Protein AF-A0A368P1V1-F1 (afdb_monomer)

Mean predicted aligned error: 12.19 Å

Secondary structure (DSSP, 8-state):
------------EEEEESS-BTTTEEEEEEE-SSSEEEEEEEESSPPEEEEEEEEEETTEEEEEEPPPPGGGS----TTSHHHHHHHTTSSS-----EEETTEEESEEEEEETTEEEEBPTTT-SBPEEEEEE---S-SS----EEEEEE-EEEE--

pLDDT: mean 71.12, std 18.57, range [36.25, 94.94]

Sequence (157 aa):
MLLSSCASKNIKGTYQSIFADAGMFITTINFKTENKFEYIISGDLPDRNFTGYYQIKENIVYLKFDPPKEEDIVNIPNDSIKSIDLILFDDYHDFALKNDNGMEYHQKLLIRKNKLLVYRIASEELIKRIKKYSENNNFLFPGTKVKTKRYFLKKID

Nearest PDB structures (foldseek):
  4c09-assembly1_A  TM=3.536E-01  e=2.445E+00  Bacillus cereus
  6mgx-assembly3_B  TM=4.914E-01  e=5.363E+00  Escherichia coli

Solvent-accessible surface area (backbone atoms only — not comparable to full-atom values): 9406 Å² total; per-residue (Å²): 134,86,80,76,76,81,73,76,80,84,68,67,34,32,27,34,36,82,55,47,50,99,74,53,32,36,45,37,39,34,29,80,51,98,42,36,37,38,40,36,43,37,52,94,55,82,72,43,79,46,47,31,40,40,49,78,56,98,54,30,39,34,35,27,67,57,79,84,54,74,86,75,56,70,90,51,67,85,92,42,62,65,48,71,72,31,80,79,34,67,95,49,52,60,75,50,83,42,76,56,97,90,41,67,21,44,46,50,29,42,58,54,88,70,29,36,34,40,43,34,66,74,77,71,40,70,37,68,47,75,46,77,50,81,83,90,69,77,94,86,75,98,68,80,53,73,49,78,42,71,47,44,25,37,61,78,86

Foldseek 3Di:
DDPPPPPDPDLAAKWWWPAADVNFWIWIWHPPDPWKIWIWIDGPDPIDIWIFTWDDDPQKIATATDPDDPVVQPPDPPVCSVPVVCVVPVVQPFCDFDDDPNDTHSWMWGHDPQKTFGARRVPRHGAKDKDWDAPPDDDDDRDTDIDIDTTIIGGPD

Organism: NCBI:txid1812012

Structure (mmCIF, N/CA/C/O backbone):
data_AF-A0A368P1V1-F1
#
_entry.id   AF-A0A368P1V1-F1
#
loop_
_atom_site.group_PDB
_atom_site.id
_atom_site.type_symbol
_atom_site.label_atom_id
_atom_site.label_alt_id
_atom_site.label_comp_id
_atom_site.label_asym_id
_atom_site.label_entity_id
_atom_site.label_seq_id
_atom_site.pdbx_PDB_ins_code
_atom_site.Cartn_x
_atom_site.Cartn_y
_atom_site.Cartn_z
_atom_site.occupancy
_atom_site.B_iso_or_equiv
_atom_site.auth_seq_id
_atom_site.auth_comp_id
_atom_site.auth_asym_id
_atom_site.auth_atom_id
_atom_site.pdbx_PDB_model_num
ATOM 1 N N . MET A 1 1 ? -32.073 19.469 7.837 1.00 36.25 1 MET A N 1
ATOM 2 C CA . MET A 1 1 ? -30.951 19.326 6.883 1.00 36.25 1 MET A CA 1
ATOM 3 C C . MET A 1 1 ? -29.737 18.819 7.644 1.00 36.25 1 MET A C 1
ATOM 5 O O . MET A 1 1 ? -29.183 19.561 8.441 1.00 36.25 1 MET A O 1
ATOM 9 N N . LEU A 1 2 ? -29.381 17.544 7.476 1.00 38.19 2 LEU A N 1
ATOM 10 C CA . LEU A 1 2 ? -28.152 16.975 8.032 1.00 38.19 2 LEU A CA 1
ATOM 11 C C . LEU A 1 2 ? -27.000 17.344 7.091 1.00 38.19 2 LEU A C 1
ATOM 13 O O . LEU A 1 2 ? -26.863 16.760 6.020 1.00 38.19 2 LEU A O 1
ATOM 17 N N . LEU A 1 3 ? -26.201 18.339 7.476 1.00 40.59 3 LEU A N 1
ATOM 18 C CA . LEU A 1 3 ? -24.908 18.615 6.855 1.00 40.59 3 LEU A CA 1
ATOM 19 C C . LEU A 1 3 ? -23.978 17.446 7.202 1.00 40.59 3 LEU A C 1
ATOM 21 O O . LEU A 1 3 ? -23.374 17.413 8.273 1.00 40.59 3 LEU A O 1
ATOM 25 N N . SER A 1 4 ? -23.910 16.446 6.321 1.00 39.94 4 SER A N 1
ATOM 26 C CA . SER A 1 4 ? -22.869 15.424 6.387 1.00 39.94 4 SER A CA 1
ATOM 27 C C . SER A 1 4 ? -21.545 16.111 6.066 1.00 39.94 4 SER A C 1
ATOM 29 O O . SER A 1 4 ? -21.222 16.370 4.909 1.00 39.94 4 SER A O 1
ATOM 31 N N . SER A 1 5 ? -20.813 16.496 7.111 1.00 36.34 5 SER A N 1
ATOM 32 C CA . SER A 1 5 ? -19.430 16.934 6.982 1.00 36.34 5 SER A CA 1
ATOM 33 C C . SER A 1 5 ? -18.642 15.772 6.382 1.00 36.34 5 SER A C 1
ATOM 35 O O . SER A 1 5 ? -18.470 14.728 7.017 1.00 36.34 5 SER A O 1
ATOM 37 N N . CYS A 1 6 ? -18.218 15.929 5.128 1.00 47.56 6 CYS A N 1
ATOM 38 C CA . CYS A 1 6 ? -17.348 14.989 4.439 1.00 47.56 6 CYS A CA 1
ATOM 39 C C . CYS A 1 6 ? -15.953 15.106 5.063 1.00 47.56 6 CYS A C 1
ATOM 41 O O . CYS A 1 6 ? -15.067 15.761 4.523 1.00 47.56 6 CYS A O 1
ATOM 43 N N . ALA A 1 7 ? -15.773 14.532 6.254 1.00 49.44 7 ALA A N 1
ATOM 44 C CA . ALA A 1 7 ? -14.476 14.476 6.903 1.00 49.44 7 ALA A CA 1
ATOM 45 C C . ALA A 1 7 ? -13.534 13.674 5.997 1.00 49.44 7 ALA A C 1
ATOM 47 O O . ALA A 1 7 ? -13.669 12.452 5.870 1.00 49.44 7 ALA A O 1
ATOM 48 N N . SER A 1 8 ? -12.596 14.362 5.341 1.00 59.28 8 SER A N 1
ATOM 49 C CA . SER A 1 8 ? -11.518 13.703 4.618 1.00 59.28 8 SER A CA 1
ATOM 50 C C . SER A 1 8 ? -10.766 12.830 5.621 1.00 59.28 8 SER A C 1
ATOM 52 O O . SER A 1 8 ? -10.300 13.278 6.673 1.00 59.28 8 SER A O 1
ATOM 54 N N . LYS A 1 9 ? -10.732 11.521 5.362 1.00 72.94 9 LYS A N 1
ATOM 55 C CA . LYS A 1 9 ? -10.039 10.591 6.250 1.00 72.94 9 LYS A CA 1
ATOM 56 C C . LYS A 1 9 ? -8.548 10.835 6.105 1.00 72.94 9 LYS A C 1
ATOM 58 O O . LYS A 1 9 ? -7.968 10.511 5.076 1.00 72.94 9 LYS A O 1
ATOM 63 N N . ASN A 1 10 ? -7.943 11.410 7.138 1.00 79.06 10 ASN A N 1
ATOM 64 C CA . ASN A 1 10 ? -6.517 11.689 7.150 1.00 79.06 10 ASN A CA 1
ATOM 65 C C . ASN A 1 10 ? -5.727 10.372 7.237 1.00 79.06 10 ASN A C 1
ATOM 67 O O . ASN A 1 10 ? -5.671 9.740 8.293 1.00 79.06 10 ASN A O 1
ATOM 71 N N . ILE A 1 11 ? -5.136 9.961 6.115 1.00 88.69 11 ILE A N 1
ATOM 72 C CA . ILE A 1 11 ? -4.225 8.811 6.026 1.00 88.69 11 ILE A CA 1
ATOM 73 C C . ILE A 1 11 ? -2.758 9.236 5.951 1.00 88.69 11 ILE A C 1
ATOM 75 O O . ILE A 1 11 ? -1.906 8.409 5.653 1.00 88.69 11 ILE A O 1
ATOM 79 N N . LYS A 1 12 ? -2.444 10.513 6.197 1.00 91.19 12 LYS A N 1
ATOM 80 C CA . LYS A 1 12 ? -1.067 11.006 6.166 1.00 91.19 12 LYS A CA 1
ATOM 81 C C . LYS A 1 12 ? -0.203 10.212 7.145 1.00 91.19 12 LYS A C 1
ATOM 83 O O . LYS A 1 12 ? -0.632 9.950 8.275 1.00 91.19 12 LYS A O 1
ATOM 88 N N . GLY A 1 13 ? 1.009 9.877 6.719 1.00 92.38 13 GLY A N 1
ATOM 89 C CA . GLY A 1 13 ? 1.991 9.139 7.508 1.00 92.38 13 GLY A CA 1
ATOM 90 C C . GLY A 1 13 ? 2.510 7.899 6.793 1.00 92.38 13 GLY A C 1
ATOM 91 O O . GLY A 1 13 ? 2.212 7.662 5.618 1.00 92.38 13 GLY A O 1
ATOM 92 N N . THR A 1 14 ? 3.281 7.109 7.531 1.00 94.44 14 THR A N 1
ATOM 93 C CA . THR A 1 14 ? 3.997 5.954 6.985 1.00 94.44 14 THR A CA 1
ATOM 94 C C . THR A 1 14 ? 3.329 4.664 7.434 1.00 94.44 14 THR A C 1
ATOM 96 O O . THR A 1 14 ? 3.037 4.467 8.615 1.00 94.44 14 THR A O 1
ATOM 99 N N . TYR A 1 15 ? 3.081 3.763 6.488 1.00 94.31 15 TYR A N 1
ATOM 100 C CA . TYR A 1 15 ? 2.449 2.471 6.716 1.00 94.31 15 TYR A CA 1
ATOM 101 C C . TYR A 1 15 ? 3.370 1.361 6.251 1.00 94.31 15 TYR A C 1
ATOM 103 O O . TYR A 1 15 ? 3.806 1.366 5.109 1.00 94.31 15 TYR A O 1
ATOM 111 N N . GLN A 1 16 ? 3.604 0.370 7.103 1.00 92.81 16 GLN A N 1
ATOM 112 C CA . GLN A 1 16 ? 4.483 -0.748 6.784 1.00 92.81 16 GLN A CA 1
ATOM 113 C C . GLN A 1 16 ? 3.757 -2.081 6.933 1.00 92.81 16 GLN A C 1
ATOM 115 O O . GLN A 1 16 ? 2.963 -2.284 7.862 1.00 92.81 16 GLN A O 1
ATOM 120 N N . SER A 1 17 ? 4.016 -3.004 6.011 1.00 88.19 17 SER A N 1
ATOM 121 C CA . SER A 1 17 ? 3.565 -4.385 6.111 1.00 88.19 17 SER A CA 1
ATOM 122 C C . SER A 1 17 ? 4.142 -5.033 7.364 1.00 88.19 17 SER A C 1
ATOM 124 O O . SER A 1 17 ? 5.351 -5.077 7.563 1.00 88.19 17 SER A O 1
ATOM 126 N N . ILE A 1 18 ? 3.279 -5.598 8.202 1.00 82.69 18 ILE A N 1
ATOM 127 C CA . ILE A 1 18 ? 3.721 -6.235 9.453 1.00 82.69 18 ILE A CA 1
ATOM 128 C C . ILE A 1 18 ? 4.401 -7.599 9.254 1.00 82.69 18 ILE A C 1
ATOM 130 O O . ILE A 1 18 ? 4.884 -8.194 10.214 1.00 82.69 18 ILE A O 1
ATOM 134 N N . PHE A 1 19 ? 4.367 -8.135 8.038 1.00 75.56 19 PHE A N 1
ATOM 135 C CA . PHE A 1 19 ? 5.016 -9.381 7.659 1.00 75.56 19 PHE A CA 1
ATOM 136 C C . PHE A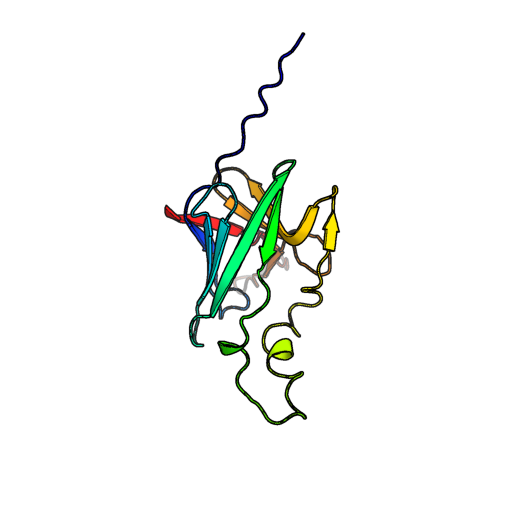 1 19 ? 5.564 -9.229 6.250 1.00 75.56 19 PHE A C 1
ATOM 138 O O . PHE A 1 19 ? 4.934 -8.549 5.444 1.00 75.56 19 PHE A O 1
ATOM 145 N N . ALA A 1 20 ? 6.657 -9.931 5.964 1.00 70.31 20 ALA A N 1
ATOM 146 C CA . ALA A 1 20 ? 7.166 -10.032 4.613 1.00 70.31 20 ALA A CA 1
ATOM 147 C C . ALA A 1 20 ? 6.148 -10.738 3.705 1.00 70.31 20 ALA A C 1
ATOM 149 O O . ALA A 1 20 ? 5.640 -11.823 4.032 1.00 70.31 20 ALA A O 1
ATOM 150 N N . ASP A 1 21 ? 5.836 -10.101 2.589 1.00 64.56 21 ASP A N 1
ATOM 151 C CA . ASP A 1 21 ? 5.084 -10.673 1.495 1.00 64.56 21 ASP A CA 1
ATOM 152 C C . ASP A 1 21 ? 5.908 -11.762 0.805 1.00 64.56 21 ASP A C 1
ATOM 154 O O . ASP A 1 21 ? 7.126 -11.633 0.661 1.00 64.56 21 ASP A O 1
ATOM 158 N N . ALA A 1 22 ? 5.265 -12.896 0.525 1.00 61.41 22 ALA A N 1
ATOM 159 C CA . ALA A 1 22 ? 5.916 -14.162 0.162 1.00 61.41 22 ALA A CA 1
ATOM 160 C C . ALA A 1 22 ? 7.095 -14.589 1.078 1.00 61.41 22 ALA A C 1
ATOM 162 O O . ALA A 1 22 ? 7.841 -15.502 0.747 1.00 61.41 22 ALA A O 1
ATOM 163 N N . GLY A 1 23 ? 7.250 -13.974 2.260 1.00 62.75 23 GLY A N 1
ATOM 164 C CA . GLY A 1 23 ? 8.392 -14.192 3.150 1.00 62.75 23 GLY A CA 1
ATOM 165 C C . GLY A 1 23 ? 9.666 -13.421 2.788 1.00 62.75 23 GLY A C 1
ATOM 166 O O . GLY A 1 23 ? 10.637 -13.570 3.518 1.00 62.75 23 GLY A O 1
ATOM 167 N N . MET A 1 24 ? 9.656 -12.594 1.737 1.00 64.81 24 MET A N 1
ATOM 168 C CA . MET A 1 24 ? 10.869 -11.969 1.185 1.00 64.81 24 MET A CA 1
ATOM 169 C C . MET A 1 24 ? 10.829 -10.438 1.150 1.00 64.81 24 MET A C 1
ATOM 171 O O . MET A 1 24 ? 11.882 -9.813 1.196 1.00 64.81 24 MET A O 1
ATOM 175 N N . PHE A 1 25 ? 9.641 -9.821 1.099 1.00 76.62 25 PHE A N 1
ATOM 176 C CA . PHE A 1 25 ? 9.535 -8.379 0.856 1.00 76.62 25 PHE A CA 1
ATOM 177 C C . PHE A 1 25 ? 8.698 -7.639 1.896 1.00 76.62 25 PHE A C 1
ATOM 179 O O . PHE A 1 25 ? 7.566 -8.014 2.183 1.00 76.62 25 PHE A O 1
ATOM 186 N N . ILE A 1 26 ? 9.222 -6.545 2.432 1.00 84.25 26 ILE A N 1
ATOM 187 C CA . ILE A 1 26 ? 8.492 -5.580 3.250 1.00 84.25 26 ILE A CA 1
ATOM 188 C C . ILE A 1 26 ? 8.012 -4.443 2.354 1.00 84.25 26 ILE A C 1
ATOM 190 O O . ILE A 1 26 ? 8.793 -3.811 1.649 1.00 84.25 26 ILE A O 1
ATOM 194 N N . THR A 1 27 ? 6.715 -4.162 2.414 1.00 88.25 27 THR A N 1
ATOM 195 C CA . THR A 1 27 ? 6.101 -3.021 1.738 1.00 88.25 27 THR A CA 1
ATOM 196 C C . THR A 1 27 ? 5.980 -1.850 2.702 1.00 88.25 27 THR A C 1
ATOM 198 O O . THR A 1 27 ? 5.370 -1.987 3.765 1.00 88.25 27 THR A O 1
ATOM 201 N N . THR A 1 28 ? 6.471 -0.682 2.302 1.00 92.12 28 THR A N 1
ATOM 202 C CA . THR A 1 28 ? 6.258 0.582 3.013 1.00 92.12 28 THR A CA 1
ATOM 203 C C . THR A 1 28 ? 5.572 1.585 2.092 1.00 92.12 28 THR A C 1
ATOM 205 O O . THR A 1 28 ? 5.988 1.765 0.956 1.00 92.12 28 THR A O 1
ATOM 208 N N . ILE A 1 29 ? 4.516 2.242 2.571 1.00 93.75 29 ILE A N 1
ATOM 209 C CA . ILE A 1 29 ? 3.799 3.294 1.847 1.00 93.75 29 ILE A CA 1
ATOM 210 C C . ILE A 1 29 ? 3.843 4.568 2.679 1.00 93.75 29 ILE A C 1
ATOM 212 O O . ILE A 1 29 ? 3.384 4.580 3.822 1.00 93.75 29 ILE A O 1
ATOM 216 N N . ASN A 1 30 ? 4.369 5.639 2.101 1.00 94.94 30 ASN A N 1
ATOM 217 C CA . ASN A 1 30 ? 4.451 6.949 2.726 1.00 94.94 30 ASN A CA 1
ATOM 218 C C . ASN A 1 30 ? 3.500 7.927 2.028 1.00 94.94 30 ASN A C 1
ATOM 220 O O . ASN A 1 30 ? 3.723 8.308 0.879 1.00 94.94 30 ASN A O 1
ATOM 224 N N . PHE A 1 31 ? 2.451 8.356 2.730 1.00 93.06 31 PHE A N 1
ATOM 225 C CA . PHE A 1 31 ? 1.521 9.383 2.259 1.00 93.06 31 PHE A CA 1
ATOM 226 C C . PHE A 1 31 ? 2.061 10.767 2.643 1.00 93.06 31 PHE A C 1
ATOM 228 O O . PHE A 1 31 ? 1.741 11.296 3.713 1.00 93.06 31 PHE A O 1
ATOM 235 N N . LYS A 1 32 ? 2.916 11.333 1.778 1.00 80.25 32 LYS A N 1
ATOM 236 C CA . LYS A 1 32 ? 3.661 12.585 2.025 1.00 80.25 32 LYS A CA 1
ATOM 237 C C . LYS A 1 32 ? 2.761 13.828 1.988 1.00 80.25 32 LYS A C 1
ATOM 239 O O . LYS A 1 32 ? 2.891 14.717 2.833 1.00 80.25 32 LYS A O 1
ATOM 244 N N . THR A 1 33 ? 1.841 13.889 1.024 1.00 78.00 33 THR A N 1
ATOM 245 C CA . THR A 1 33 ? 0.898 15.008 0.819 1.00 78.00 33 THR A CA 1
ATOM 246 C C . THR A 1 33 ? -0.544 14.502 0.747 1.00 78.00 33 THR A C 1
ATOM 248 O O . THR A 1 33 ? -0.793 13.309 0.908 1.00 78.00 33 THR A O 1
ATOM 251 N N . GLU A 1 34 ? -1.508 15.394 0.505 1.00 79.94 34 GLU A N 1
ATOM 252 C CA . GLU A 1 34 ? -2.934 15.043 0.385 1.00 79.94 34 GLU A CA 1
ATOM 253 C C . GLU A 1 34 ? -3.255 14.122 -0.801 1.00 79.94 34 GLU A C 1
ATOM 255 O O . GLU A 1 34 ? -4.313 13.501 -0.818 1.00 79.94 34 GLU A O 1
ATOM 260 N N . ASN A 1 35 ? -2.355 14.019 -1.783 1.00 88.56 35 ASN A N 1
ATOM 261 C CA . ASN A 1 35 ? -2.597 13.257 -3.005 1.00 88.56 35 ASN A CA 1
ATOM 262 C C . ASN A 1 35 ? -1.379 12.510 -3.557 1.00 88.56 35 ASN A C 1
ATOM 264 O O . ASN A 1 35 ? -1.531 11.860 -4.582 1.00 88.56 35 ASN A O 1
ATOM 268 N N . LYS A 1 36 ? -0.193 12.584 -2.937 1.00 93.44 36 LYS A N 1
ATOM 269 C CA . LYS A 1 36 ? 1.004 11.851 -3.386 1.00 93.44 36 LYS A CA 1
ATOM 270 C C . LYS A 1 36 ? 1.460 10.818 -2.374 1.00 93.44 36 LYS A C 1
ATOM 272 O O . LYS A 1 36 ? 1.428 11.062 -1.164 1.00 93.44 36 LYS A O 1
ATOM 277 N N . PHE A 1 37 ? 1.950 9.699 -2.891 1.00 93.62 37 PHE A N 1
ATOM 278 C CA . PHE A 1 37 ? 2.550 8.647 -2.088 1.00 93.62 37 PHE A CA 1
ATOM 279 C C . PHE A 1 37 ? 3.897 8.197 -2.656 1.00 93.62 37 PHE A C 1
ATOM 281 O O . PHE A 1 37 ? 4.214 8.410 -3.825 1.00 93.62 37 PHE A O 1
ATOM 288 N N . GLU A 1 38 ? 4.672 7.558 -1.793 1.00 93.12 38 GLU A N 1
ATOM 289 C CA . GLU A 1 38 ? 5.858 6.782 -2.136 1.00 93.12 38 GLU A CA 1
ATOM 290 C C . GLU A 1 38 ? 5.636 5.346 -1.666 1.00 93.12 38 GLU A C 1
ATOM 292 O O . GLU A 1 38 ? 5.102 5.123 -0.579 1.00 93.12 38 GLU A O 1
ATOM 297 N N . TYR A 1 39 ? 6.002 4.383 -2.501 1.00 89.88 39 TYR A N 1
ATOM 298 C CA . TYR A 1 39 ? 5.812 2.958 -2.280 1.00 89.88 39 TYR A CA 1
ATOM 299 C C . TYR A 1 39 ? 7.156 2.261 -2.411 1.00 89.88 39 TYR A C 1
ATOM 301 O O . TYR A 1 39 ? 7.778 2.294 -3.467 1.00 89.88 39 TYR A O 1
ATOM 309 N N . ILE A 1 40 ? 7.591 1.640 -1.327 1.00 88.00 40 ILE A N 1
ATOM 310 C CA . ILE A 1 40 ? 8.911 1.044 -1.184 1.00 88.00 40 ILE A CA 1
ATOM 311 C C . ILE A 1 40 ? 8.729 -0.452 -0.981 1.00 88.00 40 ILE A C 1
ATOM 313 O O . ILE A 1 40 ? 7.960 -0.879 -0.112 1.00 88.00 40 ILE A O 1
ATOM 317 N N . ILE A 1 41 ? 9.442 -1.239 -1.777 1.00 83.62 41 ILE A N 1
ATOM 318 C CA . ILE A 1 41 ? 9.585 -2.679 -1.593 1.00 83.62 41 ILE A CA 1
ATOM 319 C C . ILE A 1 41 ? 11.030 -2.938 -1.189 1.00 83.62 41 ILE A C 1
ATOM 321 O O . ILE A 1 41 ? 11.935 -2.724 -1.993 1.00 83.62 41 ILE A O 1
ATOM 325 N N . SER A 1 42 ? 11.218 -3.417 0.038 1.00 81.56 42 SER A N 1
ATOM 326 C CA . SER A 1 42 ? 12.526 -3.747 0.609 1.00 81.56 42 SER A CA 1
ATOM 327 C C . SER A 1 42 ? 12.624 -5.231 0.921 1.00 81.56 42 SER A C 1
ATOM 329 O O . SER A 1 42 ? 11.635 -5.840 1.327 1.00 81.56 42 SER A O 1
ATOM 331 N N . GLY A 1 43 ? 13.801 -5.827 0.776 1.00 76.56 43 GLY A N 1
ATOM 332 C CA . GLY A 1 43 ? 14.025 -7.245 1.056 1.00 76.56 43 GLY A CA 1
ATOM 333 C C . GLY A 1 43 ? 15.474 -7.639 0.812 1.00 76.56 43 GLY A C 1
ATOM 334 O O . GLY A 1 43 ? 16.374 -6.821 0.971 1.00 76.56 43 GLY A O 1
ATOM 335 N N . ASP A 1 44 ? 15.687 -8.881 0.387 1.00 68.88 44 ASP A N 1
ATOM 336 C CA . ASP A 1 44 ? 17.027 -9.386 0.050 1.00 68.88 44 ASP A CA 1
ATOM 337 C C . ASP A 1 44 ? 17.547 -8.854 -1.303 1.00 68.88 44 ASP A C 1
ATOM 339 O O . ASP A 1 44 ? 18.724 -8.995 -1.631 1.00 68.88 44 ASP A O 1
ATOM 343 N N . LEU A 1 45 ? 16.666 -8.237 -2.096 1.00 69.81 45 LEU A N 1
ATOM 344 C CA . LEU A 1 45 ? 17.000 -7.527 -3.331 1.00 69.81 45 LEU A CA 1
ATOM 345 C C . LEU A 1 45 ? 17.108 -6.015 -3.071 1.00 69.81 45 LEU A C 1
ATOM 347 O O . LEU A 1 45 ? 16.510 -5.536 -2.105 1.00 69.81 45 LEU A O 1
ATOM 351 N N . PRO A 1 46 ? 17.811 -5.256 -3.939 1.00 71.25 46 PRO A N 1
ATOM 352 C CA . PRO A 1 46 ? 17.859 -3.801 -3.846 1.00 71.25 46 PRO A CA 1
ATOM 353 C C . PRO A 1 46 ? 16.465 -3.189 -3.731 1.00 71.25 46 PRO A C 1
ATOM 355 O O . PRO A 1 46 ? 15.542 -3.602 -4.442 1.00 71.25 46 PRO A O 1
ATOM 358 N N . ASP A 1 47 ? 16.346 -2.196 -2.850 1.00 72.56 47 ASP A N 1
ATOM 359 C CA . ASP A 1 47 ? 15.097 -1.482 -2.624 1.00 72.56 47 ASP A CA 1
ATOM 360 C C . ASP A 1 47 ? 14.545 -0.924 -3.933 1.00 72.56 47 ASP A C 1
ATOM 362 O O . ASP A 1 47 ? 15.266 -0.346 -4.753 1.00 72.56 47 ASP A O 1
ATOM 366 N N . ARG A 1 48 ? 13.235 -1.076 -4.109 1.00 74.56 48 ARG A N 1
ATOM 367 C CA . ARG A 1 48 ? 12.513 -0.508 -5.244 1.00 74.56 48 ARG A CA 1
ATOM 368 C C . ARG A 1 48 ? 11.528 0.527 -4.758 1.00 74.56 48 ARG A C 1
ATOM 370 O O . ARG A 1 48 ? 10.685 0.233 -3.911 1.00 74.56 48 ARG A O 1
ATOM 377 N N . ASN A 1 49 ? 11.623 1.712 -5.345 1.00 82.25 49 ASN A N 1
ATOM 378 C CA . ASN A 1 49 ? 10.833 2.869 -4.969 1.00 82.25 49 ASN A CA 1
ATOM 379 C C . ASN A 1 49 ? 9.952 3.279 -6.140 1.00 82.25 49 ASN A C 1
ATOM 381 O O . ASN A 1 49 ? 10.440 3.522 -7.238 1.00 82.25 49 ASN A O 1
ATOM 385 N N . PHE A 1 50 ? 8.661 3.408 -5.877 1.00 85.88 50 PHE A N 1
ATOM 386 C CA . PHE A 1 50 ? 7.686 3.917 -6.824 1.00 85.88 50 PHE A CA 1
ATOM 387 C C . PHE A 1 50 ? 7.005 5.146 -6.240 1.00 85.88 50 PHE A C 1
ATOM 389 O O . PHE A 1 50 ? 6.816 5.260 -5.026 1.00 85.88 50 PHE A O 1
ATOM 396 N N . THR A 1 51 ? 6.590 6.057 -7.109 1.00 89.88 51 THR A N 1
ATOM 397 C CA . THR A 1 51 ? 5.774 7.209 -6.730 1.00 89.88 51 THR A CA 1
ATOM 398 C C . THR A 1 51 ? 4.448 7.172 -7.454 1.00 89.88 51 THR A C 1
ATOM 400 O O . THR A 1 51 ? 4.253 6.424 -8.413 1.00 89.88 51 THR A O 1
ATOM 403 N N . GLY A 1 52 ? 3.505 7.958 -6.959 1.00 90.75 52 GLY A N 1
ATOM 404 C CA . GLY A 1 52 ? 2.246 8.130 -7.644 1.00 90.75 52 GLY A CA 1
ATOM 405 C C . GLY A 1 52 ? 1.291 9.026 -6.893 1.00 90.75 52 GLY A C 1
ATOM 406 O O . GLY A 1 52 ? 1.635 9.695 -5.909 1.00 90.75 52 GLY A O 1
ATOM 407 N N . TYR A 1 53 ? 0.053 8.983 -7.362 1.00 93.50 53 TYR A N 1
ATOM 408 C CA . TYR A 1 53 ? -1.056 9.731 -6.814 1.00 93.50 53 TYR A CA 1
ATOM 409 C C . TYR A 1 53 ? -2.072 8.809 -6.172 1.00 93.50 53 TYR A C 1
ATOM 411 O O . TYR A 1 53 ? -2.339 7.708 -6.653 1.00 93.50 53 TYR A O 1
ATOM 419 N N . TYR A 1 54 ? -2.669 9.276 -5.084 1.00 93.38 54 TYR A N 1
ATOM 420 C CA . TYR A 1 54 ? -3.745 8.556 -4.438 1.00 93.38 54 TYR A CA 1
ATOM 421 C C . TYR A 1 54 ? -4.983 9.416 -4.279 1.00 93.38 54 TYR A C 1
ATOM 423 O O . TYR A 1 54 ? -4.923 10.642 -4.178 1.00 93.38 54 TYR A O 1
ATOM 431 N N . GLN A 1 55 ? -6.119 8.737 -4.216 1.00 92.19 55 GLN A N 1
ATOM 432 C CA . GLN A 1 55 ? -7.396 9.342 -3.886 1.00 92.19 55 GLN A CA 1
ATOM 433 C C . GLN A 1 55 ? -8.155 8.437 -2.919 1.00 92.19 55 GLN A C 1
ATOM 435 O O . GLN A 1 55 ? -7.970 7.219 -2.908 1.00 92.19 55 GLN A O 1
ATOM 440 N N . ILE A 1 56 ? -9.003 9.034 -2.082 1.00 90.81 56 ILE A N 1
ATOM 441 C CA . ILE A 1 56 ? -9.780 8.308 -1.076 1.00 90.81 56 ILE A CA 1
ATOM 442 C C . ILE A 1 56 ? -11.260 8.444 -1.397 1.00 90.81 56 ILE A C 1
ATOM 444 O O . ILE A 1 56 ? -11.781 9.556 -1.460 1.00 90.81 56 ILE A O 1
ATOM 448 N N . LYS A 1 57 ? -11.954 7.314 -1.520 1.00 89.31 57 LYS A N 1
ATOM 449 C CA . LYS A 1 57 ? -13.414 7.270 -1.654 1.00 89.31 57 LYS A CA 1
ATOM 450 C C . LYS A 1 57 ? -13.956 6.090 -0.861 1.00 89.31 57 LYS A C 1
ATOM 452 O O . LYS A 1 57 ? -13.421 4.993 -0.949 1.00 89.31 57 LYS A O 1
ATOM 457 N N . GLU A 1 58 ? -14.971 6.328 -0.030 1.00 86.00 58 GLU A N 1
ATOM 458 C CA . GLU A 1 58 ? -15.685 5.277 0.721 1.00 86.00 58 GLU A CA 1
ATOM 459 C C . GLU A 1 58 ? -14.779 4.321 1.527 1.00 86.00 58 GLU A C 1
ATOM 461 O O . GLU A 1 58 ? -15.019 3.122 1.626 1.00 86.00 58 GLU A O 1
ATOM 466 N N . ASN A 1 59 ? -13.742 4.866 2.173 1.00 89.75 59 ASN A N 1
ATOM 467 C CA . ASN A 1 59 ? -12.721 4.116 2.929 1.00 89.75 59 ASN A CA 1
ATOM 468 C C . ASN A 1 59 ? -11.750 3.307 2.077 1.00 89.75 59 ASN A C 1
ATOM 470 O O . ASN A 1 59 ? -10.999 2.511 2.632 1.00 89.75 59 ASN A O 1
ATOM 474 N N . ILE A 1 60 ? -11.740 3.502 0.769 1.00 90.56 60 ILE A N 1
ATOM 475 C CA . ILE A 1 60 ? -10.793 2.869 -0.132 1.00 90.56 60 ILE A CA 1
ATOM 476 C C . ILE A 1 60 ? -9.779 3.923 -0.562 1.00 90.56 60 ILE A C 1
ATOM 478 O O . ILE A 1 60 ? -10.153 5.025 -0.960 1.00 90.56 60 ILE A O 1
ATOM 482 N N . VAL A 1 61 ? -8.498 3.587 -0.440 1.00 92.19 61 VAL A N 1
ATOM 483 C CA . VAL A 1 61 ? -7.397 4.326 -1.055 1.00 92.19 61 VAL A CA 1
ATOM 484 C C . VAL A 1 61 ? -7.146 3.706 -2.417 1.00 92.19 61 VAL A C 1
ATOM 486 O O . VAL A 1 61 ? -6.846 2.516 -2.500 1.00 92.19 61 VAL A O 1
ATOM 489 N N . TYR A 1 62 ? -7.262 4.513 -3.457 1.00 92.19 62 TYR A N 1
ATOM 490 C CA . TYR A 1 62 ? -6.944 4.161 -4.832 1.00 92.19 62 TYR A CA 1
ATOM 491 C C . TYR A 1 62 ? -5.546 4.691 -5.123 1.00 92.19 62 TYR A C 1
ATOM 493 O O . TYR A 1 62 ? -5.330 5.895 -5.020 1.00 92.19 62 TYR A O 1
ATOM 501 N N . LEU A 1 63 ? -4.598 3.804 -5.418 1.00 91.25 63 LEU A N 1
ATOM 502 C CA . LEU A 1 63 ? -3.217 4.141 -5.747 1.00 91.25 63 LEU A CA 1
ATOM 503 C C . LEU A 1 63 ? -3.023 4.055 -7.259 1.00 91.25 63 LEU A C 1
ATOM 505 O O . LEU A 1 63 ? -3.194 2.988 -7.858 1.00 91.25 63 LEU A O 1
ATOM 509 N N . LYS A 1 64 ? -2.629 5.171 -7.868 1.00 91.56 64 LYS A N 1
ATOM 510 C CA . LYS A 1 64 ? -2.208 5.252 -9.262 1.00 91.56 64 LYS A CA 1
ATOM 511 C C . LYS A 1 64 ? -0.718 5.578 -9.304 1.00 91.56 64 LYS A C 1
ATOM 513 O O . LYS A 1 64 ? -0.325 6.669 -8.909 1.00 91.56 64 LYS A O 1
ATOM 518 N N . PHE A 1 65 ? 0.096 4.623 -9.734 1.00 88.25 65 PHE A N 1
ATOM 519 C CA . PHE A 1 65 ? 1.537 4.793 -9.855 1.00 88.25 65 PHE A CA 1
ATOM 520 C C . PHE A 1 65 ? 1.864 5.661 -11.066 1.00 88.25 65 PHE A C 1
ATOM 522 O O . PHE A 1 65 ? 1.144 5.635 -12.069 1.00 88.25 65 PHE A O 1
ATOM 529 N N . ASP A 1 66 ? 2.931 6.438 -10.936 1.00 85.75 66 ASP A N 1
ATOM 530 C CA . ASP A 1 66 ? 3.540 7.117 -12.067 1.00 85.75 66 ASP A CA 1
ATOM 531 C C . ASP A 1 66 ? 4.153 6.067 -13.008 1.00 85.75 66 ASP A C 1
ATOM 533 O O . ASP A 1 66 ? 4.596 5.010 -12.542 1.00 85.75 66 ASP A O 1
ATOM 537 N N . PRO A 1 67 ? 4.182 6.326 -14.324 1.00 77.31 67 PRO A N 1
ATOM 538 C CA . PRO A 1 67 ? 4.921 5.471 -15.241 1.00 77.31 67 PRO A CA 1
ATOM 539 C C . PRO A 1 67 ? 6.407 5.427 -14.843 1.00 77.31 67 PRO A C 1
ATOM 541 O O . PRO A 1 67 ? 6.928 6.426 -14.329 1.00 77.31 67 PRO A O 1
ATOM 544 N N . PRO A 1 68 ? 7.097 4.295 -15.074 1.00 68.88 68 PRO A N 1
ATOM 545 C CA . PRO A 1 68 ? 8.529 4.197 -14.818 1.00 68.88 68 PRO A CA 1
ATOM 546 C C . PRO A 1 68 ? 9.276 5.272 -15.613 1.00 68.88 68 PRO A C 1
ATOM 548 O O . PRO A 1 68 ? 8.893 5.604 -16.739 1.00 68.88 68 PRO A O 1
ATOM 551 N N . LYS A 1 69 ? 10.331 5.845 -15.027 1.00 63.06 69 LYS A N 1
ATOM 552 C CA . LYS A 1 69 ? 11.172 6.803 -15.749 1.00 63.06 69 LYS A CA 1
ATOM 553 C C . LYS A 1 69 ? 12.051 6.039 -16.730 1.00 63.06 69 LYS A C 1
ATOM 555 O O . LYS A 1 69 ? 12.459 4.919 -16.449 1.00 63.06 69 LYS A O 1
ATOM 560 N N . GLU A 1 70 ? 12.395 6.663 -17.854 1.00 55.53 70 GLU A N 1
ATOM 561 C CA . GLU A 1 70 ? 13.273 6.055 -18.867 1.00 55.53 70 GLU A CA 1
ATOM 562 C C . GLU A 1 70 ? 14.632 5.619 -18.289 1.00 55.53 70 GLU A C 1
ATOM 564 O O . GLU A 1 70 ? 15.211 4.638 -18.736 1.00 55.53 70 GLU A O 1
ATOM 569 N N . GLU A 1 71 ? 15.103 6.296 -17.240 1.00 55.28 71 GLU A N 1
ATOM 570 C CA . GLU A 1 71 ? 16.337 5.980 -16.507 1.00 55.28 71 GLU A CA 1
ATOM 571 C C . GLU A 1 71 ? 16.261 4.660 -15.712 1.00 55.28 71 GLU A C 1
ATOM 573 O O . GLU A 1 71 ? 17.288 4.022 -15.480 1.00 55.28 71 GLU A O 1
ATOM 578 N N . ASP A 1 72 ? 15.054 4.235 -15.322 1.00 51.88 72 ASP A N 1
ATOM 579 C CA . ASP A 1 72 ? 14.803 2.966 -14.625 1.00 51.88 72 ASP A CA 1
ATOM 580 C C . ASP A 1 72 ? 14.705 1.786 -15.615 1.00 51.88 72 ASP A C 1
ATOM 582 O O . ASP A 1 72 ? 14.805 0.617 -15.227 1.00 51.88 72 ASP A O 1
ATOM 586 N N . ILE A 1 73 ? 14.541 2.085 -16.910 1.00 52.12 73 ILE A N 1
ATOM 587 C CA . ILE A 1 73 ? 14.547 1.115 -18.005 1.00 52.12 73 ILE A CA 1
ATOM 588 C C . ILE A 1 73 ? 16.010 0.846 -18.371 1.00 52.12 73 ILE A C 1
ATOM 590 O O . ILE A 1 73 ? 16.579 1.425 -19.294 1.00 52.12 73 ILE A O 1
ATOM 594 N N . VAL A 1 74 ? 16.659 -0.044 -17.621 1.00 49.22 74 VAL A N 1
ATOM 595 C CA . VAL A 1 74 ? 17.986 -0.550 -17.991 1.00 49.22 74 VAL A CA 1
ATOM 596 C C . VAL A 1 74 ? 17.898 -1.128 -19.409 1.00 49.22 74 VAL A C 1
ATOM 598 O O . VAL A 1 74 ? 17.086 -2.018 -19.655 1.00 49.22 74 VAL A O 1
ATOM 601 N N . ASN A 1 75 ? 18.730 -0.624 -20.331 1.00 39.47 75 ASN A N 1
ATOM 602 C CA . ASN A 1 75 ? 18.906 -1.141 -21.694 1.00 39.47 75 ASN A CA 1
ATOM 603 C C . ASN A 1 75 ? 19.333 -2.618 -21.649 1.00 39.47 75 ASN A C 1
ATOM 605 O O . ASN A 1 75 ? 20.520 -2.942 -21.715 1.00 39.47 75 ASN A O 1
ATOM 609 N N . ILE A 1 76 ? 18.367 -3.525 -21.527 1.00 43.72 76 ILE A N 1
ATOM 610 C CA . ILE A 1 76 ? 18.573 -4.944 -21.781 1.00 43.72 76 ILE A CA 1
ATOM 611 C C . ILE A 1 76 ? 18.255 -5.172 -23.264 1.00 43.72 76 ILE A C 1
ATOM 613 O O . ILE A 1 76 ? 17.208 -4.709 -23.723 1.00 43.72 76 ILE A O 1
ATOM 617 N N . PRO A 1 77 ? 19.140 -5.835 -24.035 1.00 40.34 77 PRO A N 1
ATOM 618 C CA . PRO A 1 77 ? 18.953 -6.065 -25.466 1.00 40.34 77 PRO A CA 1
ATOM 619 C C . PRO A 1 77 ? 17.534 -6.547 -25.800 1.00 40.34 77 PRO A C 1
ATOM 621 O O . PRO A 1 77 ? 16.977 -7.388 -25.092 1.00 40.34 77 PRO A O 1
ATOM 624 N N . ASN A 1 78 ? 16.991 -5.982 -26.888 1.00 46.97 78 ASN A N 1
ATOM 625 C CA . ASN A 1 78 ? 15.587 -5.944 -27.333 1.00 46.97 78 ASN A CA 1
ATOM 626 C C . ASN A 1 78 ? 14.735 -7.223 -27.190 1.00 46.97 78 ASN A C 1
ATOM 628 O O . ASN A 1 78 ? 13.512 -7.115 -27.181 1.00 46.97 78 ASN A O 1
ATOM 632 N N . ASP A 1 79 ? 15.323 -8.405 -27.023 1.00 42.56 79 ASP A N 1
ATOM 633 C CA . ASP A 1 79 ? 14.579 -9.649 -26.777 1.00 42.56 79 ASP A CA 1
ATOM 634 C C . ASP A 1 79 ? 14.182 -9.857 -25.305 1.00 42.56 79 ASP A C 1
ATOM 636 O O . ASP A 1 79 ? 13.381 -10.733 -24.986 1.00 42.56 79 ASP A O 1
ATOM 640 N N . SER A 1 80 ? 14.692 -9.021 -24.396 1.00 44.19 80 SER A N 1
ATOM 641 C CA . SER A 1 80 ? 14.459 -9.122 -22.949 1.00 44.19 80 SER A CA 1
ATOM 642 C C . SER A 1 80 ? 13.693 -7.931 -22.369 1.00 44.19 80 SER A C 1
ATOM 644 O O . SER A 1 80 ? 13.515 -7.867 -21.157 1.00 44.19 80 SER A O 1
ATOM 646 N N . ILE A 1 81 ? 13.210 -6.988 -23.185 1.00 41.84 81 ILE A N 1
ATOM 647 C CA . ILE A 1 81 ? 12.481 -5.798 -22.692 1.00 41.84 81 ILE A CA 1
ATOM 648 C C . ILE A 1 81 ? 11.157 -6.191 -22.020 1.00 41.84 81 ILE A C 1
ATOM 650 O O . ILE A 1 81 ? 10.696 -5.517 -21.108 1.00 41.84 81 ILE A O 1
ATOM 654 N N . LYS A 1 82 ? 10.612 -7.367 -22.347 1.00 40.50 82 LYS A N 1
ATOM 655 C CA . LYS A 1 82 ? 9.504 -7.950 -21.580 1.00 40.50 82 LYS A CA 1
ATOM 656 C C . LYS A 1 82 ? 9.912 -8.386 -20.167 1.00 40.50 82 LYS A C 1
ATOM 658 O O . LYS A 1 82 ? 9.060 -8.468 -19.301 1.00 40.50 82 LYS A O 1
ATOM 663 N N . SER A 1 83 ? 11.185 -8.688 -19.913 1.00 41.25 83 SER A N 1
ATOM 664 C CA . SER A 1 83 ? 11.611 -9.429 -18.719 1.00 41.25 83 SER A CA 1
ATOM 665 C C . SER A 1 83 ? 11.741 -8.588 -17.441 1.00 41.25 83 SER A C 1
ATOM 667 O O . SER A 1 83 ? 11.448 -9.103 -16.367 1.00 41.25 83 SER A O 1
ATOM 669 N N . ILE A 1 84 ? 12.085 -7.295 -17.509 1.00 42.50 84 ILE A N 1
ATOM 670 C CA . ILE A 1 84 ? 12.072 -6.431 -16.307 1.00 42.50 84 ILE A CA 1
ATOM 671 C C . ILE A 1 84 ? 10.631 -6.109 -15.883 1.00 42.50 84 ILE A C 1
ATOM 673 O O . ILE A 1 84 ? 10.315 -6.202 -14.695 1.00 42.50 84 ILE A O 1
ATOM 677 N N . ASP A 1 85 ? 9.751 -5.865 -16.858 1.00 40.62 85 ASP A N 1
ATOM 678 C CA . ASP A 1 85 ? 8.294 -5.787 -16.676 1.00 40.62 85 ASP A CA 1
ATOM 679 C C . ASP A 1 85 ? 7.658 -7.138 -16.291 1.00 40.62 85 ASP A C 1
ATOM 681 O O . ASP A 1 85 ? 6.473 -7.183 -15.988 1.00 40.62 85 ASP A O 1
ATOM 685 N N . LEU A 1 86 ? 8.411 -8.246 -16.257 1.00 39.50 86 LEU A N 1
ATOM 686 C CA . LEU A 1 86 ? 7.910 -9.571 -15.859 1.00 39.50 86 LEU A CA 1
ATOM 687 C C . LEU A 1 86 ? 8.423 -10.001 -14.480 1.00 39.50 86 LEU A C 1
ATOM 689 O O . LEU A 1 86 ? 7.645 -10.499 -13.675 1.00 39.50 86 LEU A O 1
ATOM 693 N N . ILE A 1 87 ? 9.686 -9.751 -14.122 1.00 42.03 87 ILE A N 1
ATOM 694 C CA . ILE A 1 87 ? 10.265 -10.292 -12.871 1.00 42.03 87 ILE A CA 1
ATOM 695 C C . ILE A 1 87 ? 9.628 -9.676 -11.599 1.00 42.03 87 ILE A C 1
ATOM 697 O O . ILE A 1 87 ? 9.713 -10.253 -10.517 1.00 42.03 87 ILE A O 1
ATOM 701 N N . LEU A 1 88 ? 8.949 -8.528 -11.708 1.00 46.06 88 LEU A N 1
ATOM 702 C CA . LEU A 1 88 ? 8.139 -7.921 -10.633 1.00 46.06 88 LEU A CA 1
ATOM 703 C C . LEU A 1 88 ? 6.648 -8.269 -10.679 1.00 46.06 88 LEU A C 1
ATOM 705 O O . LEU A 1 88 ? 5.962 -8.122 -9.666 1.00 46.06 88 LEU A O 1
ATOM 709 N N . PHE A 1 89 ? 6.145 -8.671 -11.844 1.00 48.84 89 PHE A N 1
ATOM 710 C CA . PHE A 1 89 ? 4.725 -8.590 -12.183 1.00 48.84 89 PHE A CA 1
ATOM 711 C C . PHE A 1 89 ? 4.099 -9.948 -12.540 1.00 48.84 89 PHE A C 1
ATOM 713 O O . PHE A 1 89 ? 2.874 -10.055 -12.549 1.00 48.84 89 PHE A O 1
ATOM 720 N N . ASP A 1 90 ? 4.896 -10.995 -12.781 1.00 38.72 90 ASP A N 1
ATOM 721 C CA . ASP A 1 90 ? 4.374 -12.284 -13.263 1.00 38.72 90 ASP A CA 1
ATOM 722 C C . ASP A 1 90 ? 3.689 -13.116 -12.158 1.00 38.72 90 ASP A C 1
ATOM 724 O O . ASP A 1 90 ? 2.663 -13.743 -12.404 1.00 38.72 90 ASP A O 1
ATOM 728 N N . ASP A 1 91 ? 4.144 -13.025 -10.900 1.00 41.19 91 ASP A N 1
ATOM 729 C CA . ASP A 1 91 ? 3.451 -13.651 -9.750 1.00 41.19 91 ASP A CA 1
ATOM 730 C C . ASP A 1 91 ? 2.302 -12.781 -9.184 1.00 41.19 91 ASP A C 1
ATOM 732 O O . ASP A 1 91 ? 1.533 -13.208 -8.313 1.0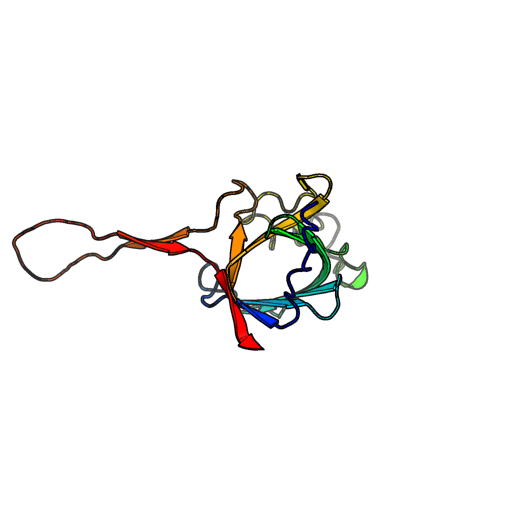0 41.19 91 ASP A O 1
ATOM 736 N N . TYR A 1 92 ? 2.154 -11.555 -9.698 1.00 45.72 92 TYR A N 1
ATOM 737 C CA . TYR A 1 92 ? 1.169 -10.546 -9.302 1.00 45.72 92 TYR A CA 1
ATOM 738 C C . TYR A 1 92 ? 0.311 -10.137 -10.507 1.00 45.72 92 TYR A C 1
ATOM 740 O O . TYR A 1 92 ? 0.272 -8.973 -10.894 1.00 45.72 92 TYR A O 1
ATOM 748 N N . HIS A 1 93 ? -0.391 -11.106 -11.102 1.00 42.75 93 HIS A N 1
ATOM 749 C CA . HIS A 1 93 ? -1.275 -10.879 -12.247 1.00 42.75 93 HIS A CA 1
ATOM 750 C C . HIS A 1 93 ? -2.120 -9.587 -12.123 1.00 42.75 93 HIS A C 1
ATOM 752 O O . HIS A 1 93 ? -2.865 -9.391 -11.152 1.00 42.75 93 HIS A O 1
ATOM 758 N N . ASP A 1 94 ? -1.998 -8.755 -13.162 1.00 52.78 94 ASP A N 1
ATOM 759 C CA . ASP A 1 94 ? -2.748 -7.537 -13.489 1.00 52.78 94 ASP A CA 1
ATOM 760 C C . ASP A 1 94 ? -2.457 -6.250 -12.712 1.00 52.78 94 ASP A C 1
ATOM 762 O O . ASP A 1 94 ? -3.379 -5.576 -12.249 1.00 52.78 94 ASP A O 1
ATOM 766 N N . PHE A 1 95 ? -1.211 -5.772 -12.738 1.00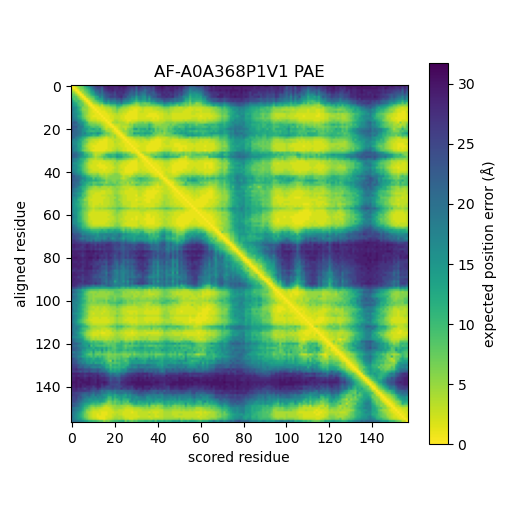 64.19 95 PHE A N 1
ATOM 767 C CA . PHE A 1 95 ? -0.913 -4.343 -12.514 1.00 64.19 95 PHE A CA 1
ATOM 768 C C . PHE A 1 95 ? -1.414 -3.429 -13.657 1.00 64.19 95 PHE A C 1
ATOM 770 O O . PHE A 1 95 ? -0.869 -2.357 -13.904 1.00 64.19 95 PHE A O 1
ATOM 777 N N . ALA A 1 96 ? -2.451 -3.853 -14.379 1.00 73.69 96 ALA A N 1
ATOM 778 C CA . ALA A 1 96 ? -3.134 -3.050 -15.373 1.00 73.69 96 ALA A CA 1
ATOM 779 C C . ALA A 1 96 ? -3.861 -1.884 -14.695 1.00 73.69 96 ALA A C 1
ATOM 781 O O . ALA A 1 96 ? -4.349 -2.000 -13.566 1.00 73.69 96 ALA A O 1
ATOM 782 N N . LEU A 1 97 ? -3.969 -0.763 -15.405 1.00 82.38 97 LEU A N 1
ATOM 783 C CA . LEU A 1 97 ? -4.800 0.347 -14.964 1.00 82.38 97 LEU A CA 1
ATOM 784 C C . LEU A 1 97 ? -6.269 -0.099 -14.954 1.00 82.38 97 LEU A C 1
ATOM 786 O O . LEU A 1 97 ? -6.826 -0.480 -15.982 1.00 82.38 97 LEU A O 1
ATOM 790 N N . LYS A 1 98 ? -6.895 -0.052 -13.781 1.00 86.75 98 LYS A N 1
ATOM 791 C CA . LYS A 1 98 ? -8.300 -0.398 -13.550 1.00 86.75 98 LYS A CA 1
ATOM 792 C C . LYS A 1 98 ? -9.103 0.860 -13.264 1.00 86.75 98 LYS A C 1
ATOM 794 O O . LYS A 1 98 ? -8.551 1.880 -12.854 1.00 86.75 98 LYS A O 1
ATOM 799 N N . ASN A 1 99 ? -10.417 0.775 -13.444 1.00 86.75 99 ASN A N 1
ATOM 800 C CA . ASN A 1 99 ? -11.349 1.827 -13.061 1.00 86.75 99 ASN A CA 1
ATOM 801 C C . ASN A 1 99 ? -12.403 1.251 -12.115 1.00 86.75 99 ASN A C 1
ATOM 803 O O . ASN A 1 99 ? -13.011 0.226 -12.413 1.00 86.75 99 ASN A O 1
ATOM 807 N N . ASP A 1 100 ? -12.593 1.892 -10.969 1.00 85.50 100 ASP A N 1
ATOM 808 C CA . ASP A 1 100 ? -13.649 1.561 -10.015 1.00 85.50 100 ASP A CA 1
ATOM 809 C C . AS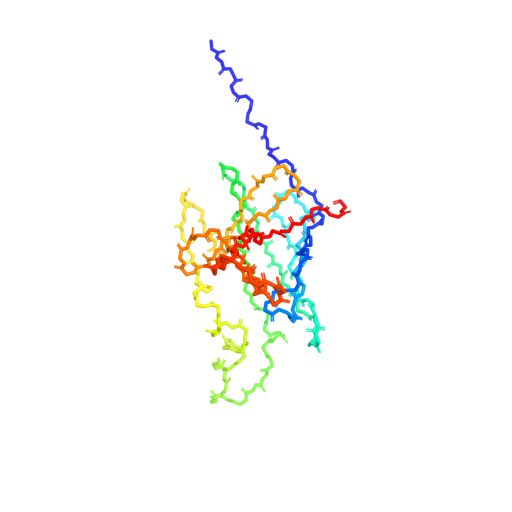P A 1 100 ? -14.175 2.863 -9.420 1.00 85.50 100 ASP A C 1
ATOM 811 O O . ASP A 1 100 ? -13.407 3.756 -9.060 1.00 85.50 100 ASP A O 1
ATOM 815 N N . ASN A 1 101 ? -15.498 3.003 -9.348 1.00 81.81 101 ASN A N 1
ATOM 816 C CA . ASN A 1 101 ? -16.159 4.200 -8.831 1.00 81.81 101 ASN A CA 1
ATOM 817 C C . ASN A 1 101 ? -15.718 5.525 -9.495 1.00 81.81 101 ASN A C 1
ATOM 819 O O . ASN A 1 101 ? -15.785 6.577 -8.847 1.00 81.81 101 ASN A O 1
ATOM 823 N N . GLY A 1 102 ? -15.289 5.484 -10.763 1.00 85.69 102 GLY A N 1
ATOM 824 C CA . GLY A 1 102 ? -14.771 6.635 -11.512 1.00 85.69 102 GLY A CA 1
ATOM 825 C C . GLY A 1 102 ? -13.310 6.984 -11.205 1.00 85.69 102 GLY A C 1
ATOM 826 O O . GLY A 1 102 ? -12.841 8.036 -11.629 1.00 85.69 102 GLY A O 1
ATOM 827 N N . MET A 1 103 ? -12.604 6.130 -10.463 1.00 87.31 103 MET A N 1
ATOM 828 C CA . MET A 1 103 ? -11.223 6.329 -10.036 1.00 87.31 103 MET A CA 1
ATOM 829 C C . MET A 1 103 ? -10.326 5.364 -10.799 1.00 87.31 103 MET A C 1
ATOM 831 O O . MET A 1 103 ? -10.544 4.154 -10.758 1.00 87.31 103 MET A O 1
ATOM 835 N N . GLU A 1 104 ? -9.308 5.887 -11.473 1.00 89.50 104 GLU A N 1
ATOM 836 C CA . GLU A 1 104 ? -8.289 5.060 -12.113 1.00 89.50 104 GLU A CA 1
ATOM 837 C C . GLU A 1 104 ? -7.214 4.656 -11.104 1.00 89.50 104 GLU A C 1
ATOM 839 O O . GLU A 1 104 ? -6.688 5.498 -10.373 1.00 89.50 104 GLU A O 1
ATOM 844 N N . TYR A 1 105 ? -6.870 3.373 -11.058 1.00 88.75 105 TYR A N 1
ATOM 845 C CA . TYR A 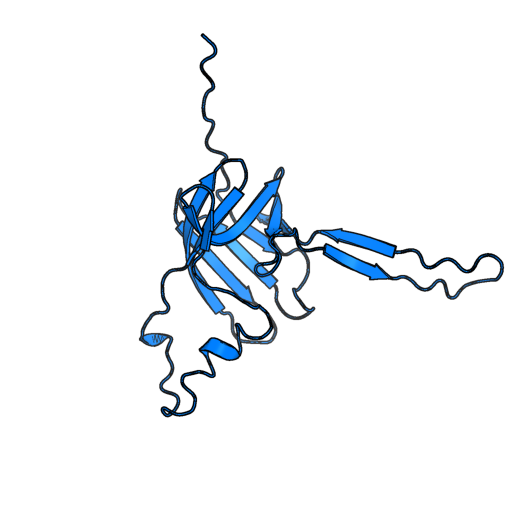1 105 ? -5.953 2.837 -10.059 1.00 88.75 105 TYR A CA 1
ATOM 846 C C . TYR A 1 105 ? -5.231 1.588 -10.556 1.00 88.75 105 TYR A C 1
ATOM 848 O O . TYR A 1 105 ? -5.738 0.864 -11.404 1.00 88.75 105 TYR A O 1
ATOM 856 N N . HIS A 1 106 ? -4.068 1.308 -9.977 1.00 86.25 106 HIS A N 1
ATOM 857 C CA . HIS A 1 106 ? -3.384 0.021 -10.137 1.00 86.25 106 HIS A CA 1
ATOM 858 C C . HIS A 1 106 ? -3.559 -0.847 -8.884 1.00 86.25 106 HIS A C 1
ATOM 860 O O . HIS A 1 106 ? -3.677 -2.066 -8.964 1.00 86.25 106 HIS A O 1
ATOM 866 N N . GLN A 1 107 ? -3.635 -0.220 -7.702 1.00 86.69 107 GLN A N 1
ATOM 867 C CA . GLN A 1 107 ? -3.849 -0.919 -6.436 1.00 86.69 107 GLN A CA 1
ATOM 868 C C . GLN A 1 107 ? -4.888 -0.201 -5.573 1.00 86.69 107 GLN A C 1
ATOM 870 O O . GLN A 1 107 ? -4.916 1.026 -5.510 1.00 86.69 107 GLN A O 1
ATOM 875 N N . LYS A 1 108 ? -5.739 -0.970 -4.887 1.00 89.94 108 LYS A N 1
ATOM 876 C CA . LYS A 1 108 ? -6.697 -0.444 -3.908 1.00 89.94 108 LYS A CA 1
ATOM 877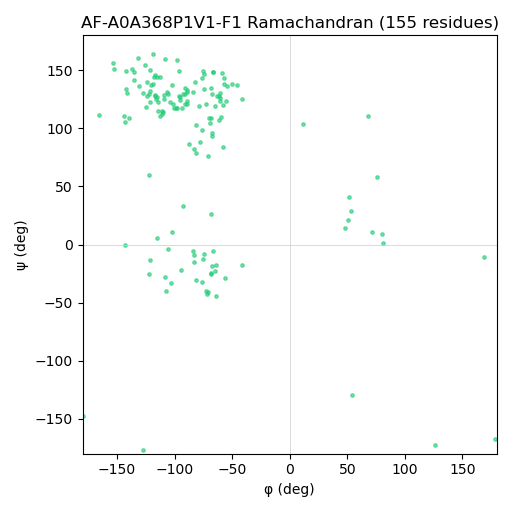 C C . LYS A 1 108 ? -6.426 -0.987 -2.509 1.00 89.94 108 LYS A C 1
ATOM 879 O O . LYS A 1 108 ? -6.036 -2.145 -2.348 1.00 89.94 108 LYS A O 1
ATOM 884 N N . LEU A 1 109 ? -6.642 -0.158 -1.488 1.00 90.31 109 LEU A N 1
ATOM 885 C CA . LEU A 1 109 ? -6.435 -0.487 -0.074 1.00 90.31 109 LEU A CA 1
ATOM 886 C C . LEU A 1 109 ? -7.659 -0.091 0.756 1.00 90.31 109 LEU A C 1
ATOM 888 O O . LEU A 1 109 ? -8.169 1.013 0.614 1.00 90.31 109 LEU A O 1
ATOM 892 N N . LEU A 1 110 ? -8.101 -0.944 1.680 1.00 90.88 110 LEU A N 1
ATOM 893 C CA . LEU A 1 110 ? -9.188 -0.617 2.607 1.00 90.88 110 LEU A CA 1
ATOM 894 C C . LEU A 1 110 ? -8.643 0.047 3.876 1.00 90.88 110 LEU A C 1
ATOM 896 O O . LEU A 1 110 ? -7.907 -0.572 4.650 1.00 90.88 110 LEU A O 1
ATOM 900 N N . ILE A 1 111 ? -9.089 1.268 4.149 1.00 91.06 111 ILE A N 1
ATOM 901 C CA . ILE A 1 111 ? -8.836 2.002 5.388 1.00 91.06 111 ILE A CA 1
ATOM 902 C C . ILE A 1 111 ? -9.668 1.392 6.516 1.00 91.06 111 ILE A C 1
ATOM 904 O O . ILE A 1 111 ? -10.902 1.393 6.489 1.00 91.06 111 ILE A O 1
ATOM 908 N N . ARG A 1 112 ? -9.001 0.924 7.574 1.00 88.56 112 ARG A N 1
ATOM 909 C CA . ARG A 1 112 ? -9.671 0.456 8.792 1.00 88.56 112 ARG A CA 1
ATOM 910 C C . ARG A 1 112 ? -8.879 0.827 10.039 1.00 88.56 112 ARG A C 1
ATOM 912 O O . ARG A 1 112 ? -7.902 0.163 10.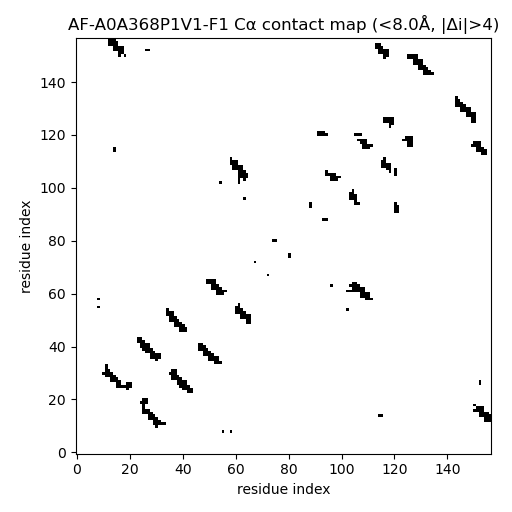386 1.00 88.56 112 ARG A O 1
ATOM 919 N N . LYS A 1 113 ? -9.368 1.828 10.779 1.00 84.25 113 LYS A N 1
ATOM 920 C CA . LYS A 1 113 ? -8.638 2.431 11.910 1.00 84.25 113 LYS A CA 1
ATOM 921 C C . LYS A 1 113 ? -7.249 2.879 11.417 1.00 84.25 113 LYS A C 1
ATOM 923 O O . LYS A 1 113 ? -7.160 3.481 10.357 1.00 84.25 113 LYS A O 1
ATOM 928 N N . ASN A 1 114 ? -6.176 2.498 12.108 1.00 83.38 114 ASN A N 1
ATOM 929 C CA . ASN A 1 114 ? -4.796 2.857 11.755 1.00 83.38 114 ASN A CA 1
ATOM 930 C C . ASN A 1 114 ? -4.122 1.791 10.869 1.00 83.38 114 ASN A C 1
ATOM 932 O O . ASN A 1 114 ? -2.936 1.494 11.026 1.00 83.38 114 ASN A O 1
ATOM 936 N N . LYS A 1 115 ? -4.904 1.130 10.008 1.00 89.75 115 LYS A N 1
ATOM 937 C CA . LYS A 1 115 ? -4.443 0.041 9.141 1.00 89.75 115 LYS A CA 1
ATOM 938 C C . LYS A 1 115 ? -4.973 0.207 7.729 1.00 89.75 115 LYS A C 1
ATOM 940 O O . LYS A 1 115 ? -6.109 0.646 7.544 1.00 89.75 115 LYS A O 1
ATOM 945 N N . LEU A 1 116 ? -4.176 -0.255 6.777 1.00 90.38 116 LEU A N 1
ATOM 946 C CA . LEU A 1 116 ? -4.542 -0.385 5.374 1.00 90.38 116 LEU A CA 1
ATOM 947 C C . LEU A 1 116 ? -4.553 -1.868 5.027 1.00 90.38 116 LEU A C 1
ATOM 949 O O . LEU A 1 116 ? -3.528 -2.535 5.131 1.00 90.38 116 LEU A O 1
ATOM 953 N N . LEU A 1 117 ? -5.718 -2.417 4.696 1.00 87.38 117 LEU A N 1
ATOM 954 C CA . LEU A 1 117 ? -5.823 -3.806 4.260 1.00 87.38 117 LEU A CA 1
ATOM 955 C C . LEU A 1 117 ? -5.655 -3.850 2.747 1.00 87.38 117 LEU A C 1
ATOM 957 O O . LEU A 1 117 ? -6.295 -3.081 2.035 1.00 87.38 117 LEU A O 1
ATOM 961 N N . VAL A 1 118 ? -4.818 -4.761 2.268 1.00 83.19 118 VAL A N 1
ATOM 962 C CA . VAL A 1 118 ? -4.478 -4.842 0.846 1.00 83.19 118 VAL A CA 1
ATOM 963 C C . VAL A 1 118 ? -5.472 -5.744 0.129 1.00 83.19 118 VAL A C 1
ATOM 965 O O . VAL A 1 118 ? -5.755 -6.855 0.592 1.00 83.19 118 VAL A O 1
ATOM 968 N N . TYR A 1 119 ? -6.000 -5.265 -0.993 1.00 78.19 119 TYR A N 1
ATOM 969 C CA . TYR A 1 119 ? -6.761 -6.092 -1.917 1.00 78.19 119 TYR A CA 1
ATOM 970 C C . TYR A 1 119 ? -5.815 -6.857 -2.840 1.00 78.19 119 TYR A C 1
ATOM 972 O O . TYR A 1 119 ? -4.815 -6.322 -3.313 1.00 78.19 119 TYR A O 1
ATOM 980 N N . ARG A 1 120 ? -6.142 -8.120 -3.104 1.00 68.50 120 ARG A N 1
ATOM 981 C CA . ARG A 1 120 ? -5.520 -8.903 -4.161 1.00 68.50 120 ARG A CA 1
ATOM 982 C C . ARG A 1 120 ? -5.943 -8.290 -5.487 1.00 68.50 120 ARG A C 1
ATOM 984 O O . ARG A 1 120 ? -7.131 -8.088 -5.724 1.00 68.50 120 ARG A O 1
ATOM 991 N N . ILE A 1 121 ? -4.962 -8.026 -6.335 1.00 61.88 121 ILE A N 1
ATOM 992 C CA . ILE A 1 121 ? -5.153 -7.316 -7.597 1.00 61.88 121 ILE A CA 1
ATOM 993 C C . ILE A 1 121 ? -6.048 -8.119 -8.554 1.00 61.88 121 ILE A C 1
ATOM 995 O O . ILE A 1 121 ? -6.989 -7.557 -9.106 1.00 61.88 121 ILE A O 1
ATOM 999 N N . ALA A 1 122 ? -5.823 -9.431 -8.680 1.00 62.22 122 ALA A N 1
ATOM 1000 C CA . ALA A 1 122 ? -6.575 -10.299 -9.590 1.00 62.22 122 ALA A CA 1
ATOM 1001 C C . ALA A 1 122 ? -8.032 -10.571 -9.164 1.00 62.22 122 ALA A C 1
ATOM 1003 O O . ALA A 1 122 ? -8.922 -10.606 -10.003 1.00 62.22 122 ALA A O 1
ATOM 1004 N N . SER A 1 123 ? -8.289 -10.786 -7.869 1.00 63.75 123 SER A N 1
ATOM 1005 C CA . SER A 1 123 ? -9.605 -11.242 -7.385 1.00 63.75 123 SER A CA 1
ATOM 1006 C C . SER A 1 123 ? -10.426 -10.164 -6.682 1.00 63.75 123 SER A C 1
ATOM 1008 O O . SER A 1 123 ? -11.528 -10.447 -6.229 1.00 63.75 123 SER A O 1
ATOM 1010 N N . GLU A 1 124 ? -9.863 -8.966 -6.496 1.00 66.25 124 GLU A N 1
ATOM 1011 C CA . GLU A 1 124 ? -10.444 -7.875 -5.703 1.00 66.25 124 GLU A CA 1
ATOM 1012 C C . GLU A 1 124 ? -10.890 -8.276 -4.286 1.00 66.25 124 GLU A C 1
ATOM 1014 O O . GLU A 1 124 ? -11.682 -7.597 -3.630 1.00 66.25 124 GLU A O 1
ATOM 1019 N N . GLU A 1 125 ? -10.340 -9.370 -3.763 1.00 75.44 125 GLU A N 1
ATOM 1020 C CA . GLU A 1 125 ? -10.579 -9.814 -2.398 1.00 75.44 125 GLU A CA 1
ATOM 1021 C C . GLU A 1 125 ? -9.463 -9.328 -1.480 1.00 75.44 125 GLU A C 1
ATOM 1023 O O . GLU A 1 125 ? -8.304 -9.244 -1.871 1.00 75.44 125 GLU A O 1
ATOM 1028 N N . LEU A 1 126 ? -9.766 -9.078 -0.207 1.00 74.00 126 LEU A N 1
ATOM 1029 C CA . LEU A 1 126 ? -8.720 -8.786 0.774 1.00 74.00 126 LEU A CA 1
ATOM 1030 C C . LEU A 1 126 ? -7.752 -9.968 0.908 1.00 74.00 126 LEU A C 1
ATOM 1032 O O . LEU A 1 126 ? -8.185 -11.092 1.176 1.00 74.00 126 LEU A O 1
ATOM 1036 N N . ILE A 1 127 ? -6.448 -9.696 0.824 1.00 70.62 127 ILE A N 1
ATOM 1037 C CA . ILE A 1 127 ? -5.409 -10.721 0.954 1.00 70.62 127 ILE A CA 1
ATOM 1038 C C . ILE A 1 127 ? -5.515 -11.379 2.338 1.00 70.62 127 ILE A C 1
ATOM 1040 O O . ILE A 1 127 ? -5.454 -10.726 3.389 1.00 70.62 127 ILE A O 1
ATOM 1044 N N . LYS A 1 128 ? -5.676 -12.705 2.341 1.00 66.12 128 LYS A N 1
ATOM 1045 C CA . LYS A 1 128 ? -5.756 -13.552 3.537 1.00 66.12 128 LYS A CA 1
ATOM 1046 C C . LYS A 1 128 ? -4.541 -14.474 3.575 1.00 66.12 128 LYS A C 1
ATOM 1048 O O . LYS A 1 128 ? -4.342 -15.284 2.681 1.00 66.12 128 LYS A O 1
ATOM 1053 N N . ARG A 1 129 ? -3.769 -14.413 4.657 1.00 63.62 129 ARG A N 1
ATOM 1054 C CA . ARG A 1 129 ? -2.755 -15.410 4.999 1.00 63.62 129 ARG A CA 1
ATOM 1055 C C . ARG A 1 129 ? -3.393 -16.510 5.838 1.00 63.62 129 ARG A C 1
ATOM 1057 O O . ARG A 1 129 ? -3.937 -16.245 6.913 1.00 63.62 129 ARG A O 1
ATOM 1064 N N . ILE A 1 130 ? -3.286 -17.745 5.369 1.00 61.97 130 ILE A N 1
ATOM 1065 C CA . ILE A 1 130 ? -3.756 -18.936 6.076 1.00 61.97 130 ILE A CA 1
ATOM 1066 C C . ILE A 1 130 ? -2.548 -19.571 6.772 1.00 61.97 130 ILE A C 1
ATOM 1068 O O . ILE A 1 130 ? -1.599 -19.975 6.109 1.00 61.97 130 ILE A O 1
ATOM 1072 N N . LYS A 1 131 ? -2.552 -19.647 8.109 1.00 57.94 131 LYS A N 1
ATOM 1073 C CA . LYS A 1 131 ? -1.604 -20.482 8.864 1.00 57.94 131 LYS A CA 1
ATOM 1074 C C . LYS A 1 131 ? -2.312 -21.774 9.267 1.00 57.94 131 LYS A C 1
ATOM 1076 O O . LYS A 1 131 ? -3.297 -21.722 10.007 1.00 57.94 131 LYS A O 1
ATOM 1081 N N . LYS A 1 132 ? -1.821 -22.910 8.771 1.00 52.12 132 LYS A N 1
ATOM 1082 C CA . LYS A 1 132 ? -2.234 -24.247 9.216 1.00 52.12 132 LYS A CA 1
ATOM 1083 C C 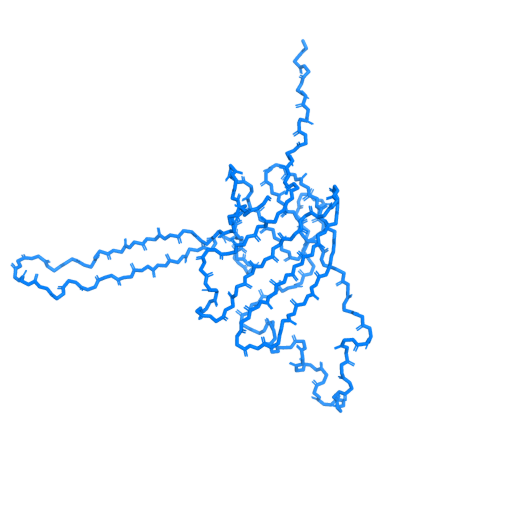. LYS A 1 132 ? -1.281 -24.698 10.319 1.00 52.12 132 LYS A C 1
ATOM 1085 O O . LYS A 1 132 ? -0.070 -24.597 10.145 1.00 52.12 132 LYS A O 1
ATOM 1090 N N . TYR A 1 133 ? -1.828 -25.155 11.438 1.00 53.00 133 TYR A N 1
ATOM 1091 C CA . TYR A 1 133 ? -1.056 -25.769 12.514 1.00 53.00 133 TYR A CA 1
ATOM 1092 C C . TYR A 1 133 ? -1.376 -27.264 12.540 1.00 53.00 133 TYR A C 1
ATOM 1094 O O . TYR A 1 133 ? -2.551 -27.632 12.549 1.00 53.00 133 TYR A O 1
ATOM 1102 N N . SER A 1 134 ? -0.339 -28.103 12.527 1.00 47.81 134 SER A N 1
ATOM 1103 C CA . SER A 1 134 ? -0.454 -29.534 12.819 1.00 47.81 134 SER A CA 1
ATOM 1104 C C . SER A 1 134 ? -0.155 -29.723 14.301 1.00 47.81 134 SER A C 1
ATOM 1106 O O . SER A 1 134 ? 0.947 -29.398 14.741 1.00 47.81 134 SER A O 1
ATOM 1108 N N . GLU A 1 135 ? -1.119 -30.200 15.086 1.00 52.22 135 GLU A N 1
ATOM 1109 C CA . GLU A 1 135 ? -0.859 -30.611 16.467 1.00 52.22 135 GLU A CA 1
ATOM 1110 C C . GLU A 1 135 ? -0.185 -31.993 16.433 1.00 52.22 135 GLU A C 1
ATOM 1112 O O . GLU A 1 135 ? -0.849 -33.020 16.486 1.00 52.22 135 GLU A O 1
ATOM 1117 N N . ASN A 1 136 ? 1.149 -32.034 16.343 1.00 49.25 136 ASN A N 1
ATOM 1118 C CA . ASN A 1 136 ? 1.895 -33.185 16.854 1.00 49.25 136 ASN A CA 1
ATOM 1119 C C . ASN A 1 136 ? 2.050 -32.989 18.362 1.00 49.25 136 ASN A C 1
ATOM 1121 O O . ASN A 1 136 ? 3.079 -32.501 18.816 1.00 49.25 136 ASN A O 1
ATOM 1125 N N . ASN A 1 137 ? 0.992 -33.282 19.118 1.00 48.38 137 ASN A N 1
ATOM 1126 C CA . ASN A 1 137 ? 1.113 -33.765 20.490 1.00 48.38 137 ASN A CA 1
ATOM 1127 C C . ASN A 1 137 ? -0.228 -34.341 20.966 1.00 48.38 137 ASN A C 1
ATOM 1129 O O . ASN A 1 137 ? -1.180 -33.611 21.212 1.00 48.38 137 ASN A O 1
ATOM 1133 N N . ASN A 1 138 ? -0.212 -35.663 21.138 1.00 45.34 138 ASN A N 1
ATOM 1134 C CA . ASN A 1 138 ? -1.136 -36.510 21.889 1.00 45.34 138 ASN A CA 1
ATOM 1135 C C . ASN A 1 138 ? -2.576 -36.678 21.367 1.00 45.34 138 ASN A C 1
ATOM 1137 O O . ASN A 1 138 ? -3.416 -35.789 21.430 1.00 45.34 138 ASN A O 1
ATOM 1141 N N . PHE A 1 139 ? -2.824 -37.913 20.907 1.00 52.12 139 PHE A N 1
ATOM 1142 C CA . PHE A 1 139 ? -4.035 -38.720 21.081 1.00 52.12 139 PHE A CA 1
ATOM 1143 C C . PHE A 1 139 ? -5.250 -37.966 21.650 1.00 52.12 139 PHE A C 1
ATOM 1145 O O . PHE A 1 139 ? -5.311 -37.744 22.856 1.00 52.12 139 PHE A O 1
ATOM 1152 N N . LEU A 1 140 ? -6.226 -37.636 20.790 1.00 52.78 140 LEU A N 1
ATOM 1153 C CA . LEU A 1 140 ? -7.644 -38.042 20.934 1.00 52.78 140 LEU A CA 1
ATOM 1154 C C . LEU A 1 140 ? -8.611 -37.318 19.973 1.00 52.78 140 LEU A C 1
ATOM 1156 O O . LEU A 1 140 ? -9.730 -37.791 19.816 1.00 52.78 140 LEU A O 1
ATOM 1160 N N . PHE A 1 141 ? -8.208 -36.261 19.251 1.00 50.84 141 PHE A N 1
ATOM 1161 C CA . PHE A 1 141 ? -9.066 -35.643 18.219 1.00 50.84 141 PHE A CA 1
ATOM 1162 C C . PHE A 1 141 ? -8.258 -35.137 17.008 1.00 50.84 141 PHE A C 1
ATOM 1164 O O . PHE A 1 141 ? -7.536 -34.147 17.136 1.00 50.84 141 PHE A O 1
ATOM 1171 N N . PRO A 1 142 ? -8.369 -35.754 15.815 1.00 47.28 142 PRO A N 1
ATOM 1172 C CA . PRO A 1 142 ? -7.697 -35.256 14.620 1.00 47.28 142 PRO A CA 1
ATOM 1173 C C . PRO A 1 142 ? -8.450 -3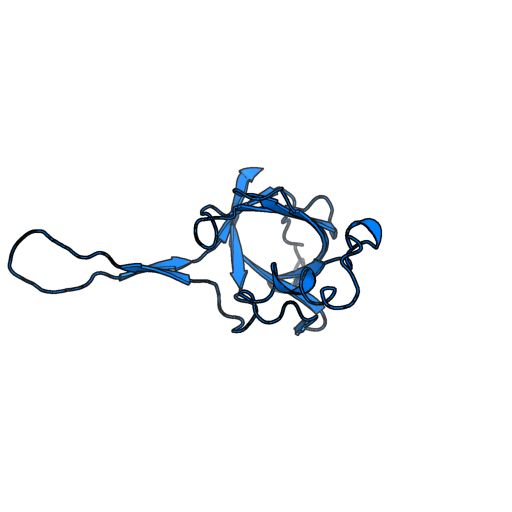4.031 14.085 1.00 47.28 142 PRO A C 1
ATOM 1175 O O . PRO A 1 142 ? -9.463 -34.153 13.400 1.00 47.28 142 PRO A O 1
ATOM 1178 N N . GLY A 1 143 ? -7.972 -32.830 14.409 1.00 54.59 143 GLY A N 1
ATOM 1179 C CA . GLY A 1 143 ? -8.563 -31.585 13.922 1.00 54.59 143 GLY A CA 1
ATOM 1180 C C . GLY A 1 143 ? -7.505 -30.558 13.541 1.00 54.59 143 GLY A C 1
ATOM 1181 O O . GLY A 1 143 ? -6.869 -29.958 14.403 1.00 54.59 143 GLY A O 1
ATOM 1182 N N . THR A 1 144 ? -7.338 -30.299 12.244 1.00 59.47 144 THR A N 1
ATOM 1183 C CA . THR A 1 144 ? -6.460 -29.228 11.756 1.00 59.47 144 THR A CA 1
ATOM 1184 C C . THR A 1 144 ? -7.053 -27.868 12.123 1.00 59.47 144 THR A C 1
ATOM 1186 O O . THR A 1 144 ? -8.045 -27.433 11.535 1.00 59.47 144 THR A O 1
ATOM 1189 N N . LYS A 1 145 ? -6.439 -27.147 13.067 1.00 58.75 145 LYS A N 1
ATOM 1190 C CA . LYS A 1 145 ? -6.826 -25.761 13.368 1.00 58.75 145 LYS A CA 1
ATOM 1191 C C . LYS A 1 145 ? -6.236 -24.820 12.316 1.00 58.75 145 LYS A C 1
ATOM 1193 O O . LYS A 1 145 ? -5.018 -24.708 12.154 1.00 58.75 145 LYS A O 1
ATOM 1198 N N . VAL A 1 146 ? -7.109 -24.110 11.605 1.00 55.62 146 VAL A N 1
ATOM 1199 C CA . VAL A 1 146 ? -6.732 -23.122 10.586 1.00 55.62 146 VAL A CA 1
ATOM 1200 C C . VAL A 1 146 ? -6.926 -21.717 11.147 1.00 55.62 146 VAL A C 1
ATOM 1202 O O . VAL A 1 146 ? -8.029 -21.347 11.542 1.00 55.62 146 VAL A O 1
ATOM 1205 N N . LYS A 1 147 ? -5.864 -20.902 11.166 1.00 62.53 147 LYS A N 1
ATOM 1206 C CA . LYS A 1 147 ? -5.952 -19.489 11.556 1.00 62.53 147 LYS A CA 1
ATOM 1207 C C . LYS A 1 147 ? -5.729 -18.599 10.342 1.00 62.53 147 LYS A C 1
ATOM 1209 O O . LYS A 1 147 ? -4.623 -18.527 9.807 1.00 62.53 147 LYS A O 1
ATOM 1214 N N . THR A 1 148 ? -6.766 -17.868 9.951 1.00 62.12 148 THR A N 1
ATOM 1215 C CA . THR A 1 148 ? -6.702 -16.902 8.849 1.00 62.12 148 THR A CA 1
ATOM 1216 C C . THR A 1 148 ? -6.433 -15.502 9.397 1.00 62.12 148 THR A C 1
ATOM 1218 O O . THR A 1 148 ? -7.167 -15.006 10.251 1.00 62.12 148 THR A O 1
ATOM 1221 N N . LYS A 1 149 ? -5.378 -14.839 8.917 1.00 69.06 149 LYS A N 1
ATOM 1222 C CA . LYS A 1 149 ? -5.078 -13.427 9.206 1.00 69.06 149 LYS A CA 1
ATOM 1223 C C . LYS A 1 149 ? -5.089 -12.635 7.905 1.00 69.06 149 LYS A C 1
ATOM 1225 O O . LYS A 1 149 ? -4.563 -13.100 6.907 1.00 69.06 149 LYS A O 1
ATOM 1230 N N . ARG A 1 150 ? -5.668 -11.435 7.902 1.00 77.69 150 ARG A N 1
ATOM 1231 C CA . ARG A 1 150 ? -5.604 -10.545 6.731 1.00 77.69 150 ARG A CA 1
ATOM 1232 C C . ARG A 1 150 ? -4.226 -9.894 6.646 1.00 77.69 150 ARG A C 1
ATOM 1234 O O . ARG A 1 150 ? -3.657 -9.576 7.690 1.00 77.69 150 ARG A O 1
ATOM 1241 N N . TYR A 1 151 ? -3.719 -9.707 5.435 1.00 80.38 151 TYR A N 1
ATOM 1242 C CA . TYR A 1 151 ? -2.537 -8.887 5.196 1.00 80.38 151 TYR A CA 1
ATOM 1243 C C . TYR A 1 151 ? -2.922 -7.412 5.328 1.00 80.38 151 TYR A C 1
ATOM 1245 O O . TYR A 1 151 ? -3.985 -6.986 4.866 1.00 80.38 151 TYR A O 1
ATOM 1253 N N . PHE A 1 152 ? -2.103 -6.650 6.045 1.00 86.44 152 PHE A N 1
ATOM 1254 C CA . PHE A 1 152 ? -2.334 -5.230 6.251 1.00 86.44 152 PHE A CA 1
ATOM 1255 C C . PHE A 1 152 ? -1.023 -4.495 6.493 1.00 86.44 152 PHE A C 1
ATOM 1257 O O . PHE A 1 152 ? -0.093 -5.046 7.090 1.00 86.44 152 PHE A O 1
ATOM 1264 N N . LEU A 1 153 ? -1.011 -3.225 6.108 1.00 90.00 153 LEU A N 1
ATOM 1265 C CA . LEU A 1 153 ? -0.009 -2.265 6.521 1.00 90.00 153 LEU A CA 1
ATOM 1266 C C . LEU A 1 153 ? -0.486 -1.555 7.788 1.00 90.00 153 LEU A C 1
ATOM 1268 O O . LEU A 1 153 ? -1.655 -1.166 7.906 1.00 90.00 153 LEU A O 1
ATOM 1272 N N . LYS A 1 154 ? 0.402 -1.426 8.767 1.00 92.50 154 LYS A N 1
ATOM 1273 C CA . LYS A 1 154 ? 0.155 -0.721 10.026 1.00 92.50 154 LYS A CA 1
ATOM 1274 C C . LYS A 1 154 ? 0.834 0.640 9.954 1.00 92.50 154 LYS A C 1
ATOM 1276 O O . LYS A 1 154 ? 1.976 0.708 9.516 1.00 92.50 154 LYS A O 1
ATOM 1281 N N . LYS A 1 155 ? 0.151 1.689 10.416 1.00 92.19 155 LYS A N 1
ATOM 1282 C CA . LYS A 1 155 ? 0.778 3.001 10.594 1.00 92.19 155 LYS A CA 1
ATOM 1283 C C . LYS A 1 155 ? 1.925 2.896 11.610 1.00 92.19 155 LYS A C 1
ATOM 1285 O O . LYS A 1 155 ? 1.702 2.343 12.694 1.00 92.19 155 LYS A O 1
ATOM 1290 N N . ILE A 1 156 ? 3.110 3.367 11.236 1.00 91.25 156 ILE A N 1
ATOM 1291 C CA . ILE A 1 156 ? 4.309 3.387 12.086 1.00 91.25 156 ILE A CA 1
ATOM 1292 C C . ILE A 1 156 ? 4.669 4.803 12.549 1.00 91.25 156 ILE A C 1
ATOM 1294 O O . ILE A 1 156 ? 5.140 4.923 13.672 1.00 91.25 156 ILE A O 1
ATOM 1298 N N . ASP A 1 157 ? 4.307 5.825 11.764 1.00 77.38 157 ASP A N 1
ATOM 1299 C CA . ASP A 1 157 ? 4.457 7.258 12.065 1.00 77.38 157 ASP A CA 1
ATOM 1300 C C . ASP A 1 157 ? 3.189 8.028 11.672 1.00 77.38 157 ASP A C 1
ATOM 1302 O O . ASP A 1 157 ? 2.709 7.831 10.526 1.00 77.38 157 ASP A O 1
#

Radius of gyration: 19.08 Å; Cα contacts (8 Å, |Δi|>4): 267; chains: 1; bounding box: 50×58×49 Å